Protein AF-A0A7X7JHK8-F1 (afdb_monomer_lite)

pLDDT: mean 86.17, std 9.85, range [50.84, 97.19]

Radius of gyration: 12.23 Å; chains: 1; bounding box: 22×23×32 Å

Foldseek 3Di:
DPADWDFPDFPPPPPQDPVVVVVDPPPGDATTFTQGPVRDTDGHHPVVPDDD

Secondary structure (DSSP, 8-state):
-PPPEEEEEE-BTB----GGGGT-SSS---SEEEEETTS-EEEE-GGGS---

Sequence (52 aa):
PLEAGEIVDEFGGVEKIDNAKYGRDWAVSKRWAVALDAGTLVFRDDAELEAE

Structure (mmCIF, N/CA/C/O backbone):
data_AF-A0A7X7JHK8-F1
#
_entry.id   AF-A0A7X7JHK8-F1
#
loop_
_atom_site.group_PDB
_atom_site.id
_atom_site.type_symbol
_atom_site.label_atom_id
_atom_site.label_alt_id
_atom_site.label_comp_id
_atom_site.label_asym_id
_atom_site.label_entity_id
_atom_site.label_seq_id
_atom_site.pdbx_PDB_ins_code
_atom_site.Cartn_x
_atom_site.Cartn_y
_atom_site.Cartn_z
_atom_site.occupancy
_atom_site.B_iso_or_equiv
_atom_site.auth_seq_id
_atom_site.auth_comp_id
_atom_site.auth_asym_id
_atom_site.auth_atom_id
_atom_site.pdbx_PDB_model_num
ATOM 1 N N . PRO A 1 1 ? 0.503 12.793 9.360 1.00 62.12 1 PRO A N 1
ATOM 2 C CA . PRO A 1 1 ? 0.352 11.404 9.845 1.00 62.12 1 PRO A CA 1
ATOM 3 C C . PRO A 1 1 ? -0.413 10.560 8.825 1.00 62.12 1 PRO A C 1
ATOM 5 O O . PRO A 1 1 ? -1.468 10.985 8.355 1.00 62.12 1 PRO A O 1
ATOM 8 N N . LEU A 1 2 ? 0.138 9.406 8.453 1.00 73.19 2 LEU A N 1
ATOM 9 C CA . LEU A 1 2 ? -0.630 8.415 7.706 1.00 73.19 2 LEU A CA 1
ATOM 10 C C . LEU A 1 2 ? -1.752 7.918 8.620 1.00 73.19 2 LEU A C 1
ATOM 12 O O . LEU A 1 2 ? -1.520 7.657 9.799 1.00 73.19 2 LEU A O 1
ATOM 16 N N . GLU A 1 3 ? -2.970 7.856 8.092 1.00 85.94 3 GLU A N 1
ATOM 17 C CA . GLU A 1 3 ? -4.089 7.261 8.818 1.00 85.94 3 GLU A CA 1
ATOM 18 C C . GLU A 1 3 ? -3.783 5.787 9.123 1.00 85.94 3 GLU A C 1
ATOM 20 O O . GLU A 1 3 ? -3.177 5.101 8.290 1.00 85.94 3 GLU A O 1
ATOM 25 N N . ALA A 1 4 ? -4.168 5.337 10.320 1.00 90.12 4 ALA A N 1
ATOM 26 C CA . ALA A 1 4 ? -4.003 3.958 10.759 1.00 90.12 4 ALA A CA 1
ATOM 27 C C . ALA A 1 4 ? -4.943 3.008 9.996 1.00 90.12 4 ALA A C 1
ATOM 29 O O . ALA A 1 4 ? -5.960 3.420 9.430 1.00 90.12 4 ALA A O 1
ATOM 30 N N . GLY A 1 5 ? -4.562 1.734 9.952 1.00 93.38 5 GLY A N 1
ATOM 31 C CA . GLY A 1 5 ? -5.312 0.689 9.270 1.00 93.38 5 GLY A CA 1
ATOM 32 C C . GLY A 1 5 ? -4.598 -0.657 9.299 1.00 93.38 5 GLY A C 1
ATOM 33 O O . GLY A 1 5 ? -3.529 -0.803 9.897 1.00 93.38 5 GLY A O 1
ATOM 34 N N . GLU A 1 6 ? -5.182 -1.632 8.610 1.00 95.88 6 GLU A N 1
ATOM 35 C CA . GLU A 1 6 ? -4.703 -3.013 8.541 1.00 95.88 6 GLU A CA 1
ATOM 36 C C . GLU A 1 6 ? -4.411 -3.424 7.092 1.00 95.88 6 GLU A C 1
ATOM 38 O O . GLU A 1 6 ? -5.160 -3.091 6.169 1.00 95.88 6 GLU A O 1
ATOM 43 N N . ILE A 1 7 ? -3.318 -4.163 6.882 1.00 95.38 7 ILE A N 1
ATOM 44 C CA . ILE A 1 7 ? -3.036 -4.808 5.595 1.00 95.38 7 ILE A CA 1
ATOM 45 C C . ILE A 1 7 ? -4.007 -5.976 5.431 1.00 95.38 7 ILE A C 1
ATOM 47 O O . ILE A 1 7 ? -3.970 -6.926 6.207 1.00 95.38 7 ILE A O 1
ATOM 51 N N . VAL A 1 8 ? -4.846 -5.913 4.401 1.00 97.19 8 VAL A N 1
ATOM 52 C CA . VAL A 1 8 ? -5.877 -6.927 4.129 1.00 97.19 8 VAL A CA 1
ATOM 53 C C . VAL A 1 8 ? -5.528 -7.8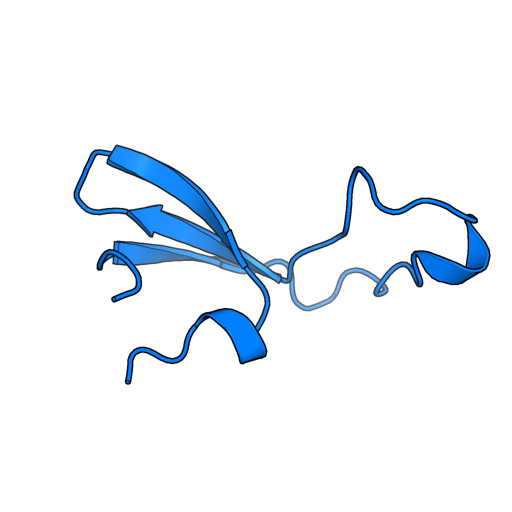45 2.960 1.00 97.19 8 VAL A C 1
ATOM 55 O O . VAL A 1 8 ? -6.119 -8.915 2.845 1.00 97.19 8 VAL A O 1
ATOM 58 N N . ASP A 1 9 ? -4.5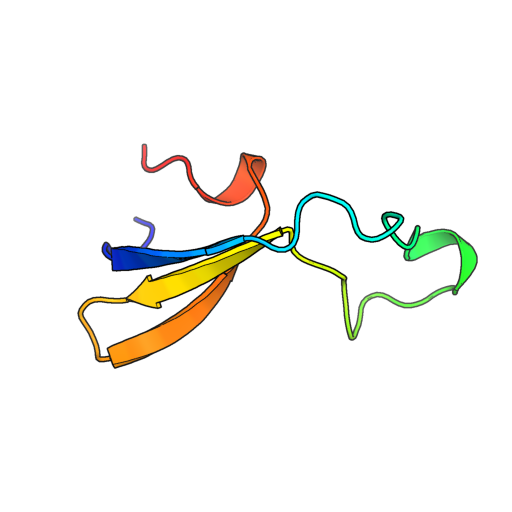83 -7.449 2.099 1.00 96.00 9 ASP A N 1
ATOM 59 C CA . ASP A 1 9 ? -4.094 -8.286 0.998 1.00 96.00 9 ASP A CA 1
ATOM 60 C C . ASP A 1 9 ? -2.669 -7.898 0.557 1.00 96.00 9 ASP A C 1
ATOM 62 O O . ASP A 1 9 ? -2.232 -6.751 0.730 1.00 96.00 9 ASP A O 1
ATOM 66 N N . GLU A 1 10 ? -1.967 -8.856 -0.050 1.00 92.81 10 GLU A N 1
ATOM 67 C CA . GLU A 1 10 ? -0.602 -8.733 -0.560 1.00 92.81 10 GLU A CA 1
ATOM 68 C C . GLU A 1 10 ? -0.501 -9.155 -2.034 1.00 92.81 10 GLU A C 1
ATOM 70 O O . GLU A 1 10 ? -0.780 -10.289 -2.414 1.00 92.81 10 GLU A O 1
ATOM 75 N N . PHE A 1 11 ? 0.049 -8.264 -2.859 1.00 89.50 11 PHE A N 1
ATOM 76 C CA . PHE A 1 11 ? 0.301 -8.471 -4.289 1.00 89.50 11 PHE A CA 1
ATOM 77 C C . PHE A 1 11 ? 1.802 -8.621 -4.618 1.00 89.50 11 PHE A C 1
ATOM 79 O O . PHE A 1 11 ? 2.240 -8.403 -5.751 1.00 89.50 11 PHE A O 1
ATOM 86 N N . GLY A 1 12 ? 2.624 -8.975 -3.625 1.00 78.50 12 GLY A N 1
ATOM 87 C CA . GLY A 1 12 ? 4.059 -9.226 -3.769 1.00 78.50 12 GLY A CA 1
ATOM 88 C C . GLY A 1 12 ? 4.325 -10.518 -4.543 1.00 78.50 12 GLY A C 1
ATOM 89 O O . GLY A 1 12 ? 4.262 -11.607 -3.991 1.00 78.50 12 GLY A O 1
ATOM 90 N N . GLY A 1 13 ? 4.613 -10.412 -5.839 1.00 76.31 13 GLY A N 1
ATOM 91 C CA . GLY A 1 13 ? 4.824 -11.576 -6.714 1.00 76.31 13 GLY A CA 1
ATOM 92 C C . GLY A 1 13 ? 4.335 -11.355 -8.141 1.00 76.31 13 GLY A C 1
ATOM 93 O O . GLY A 1 13 ? 4.749 -12.061 -9.057 1.00 76.31 13 GLY A O 1
ATOM 94 N N . VAL A 1 14 ? 3.509 -10.329 -8.345 1.00 70.25 14 VAL A N 1
ATOM 95 C CA . VAL A 1 14 ? 3.241 -9.787 -9.676 1.00 70.25 14 VAL A CA 1
ATOM 96 C C . VAL A 1 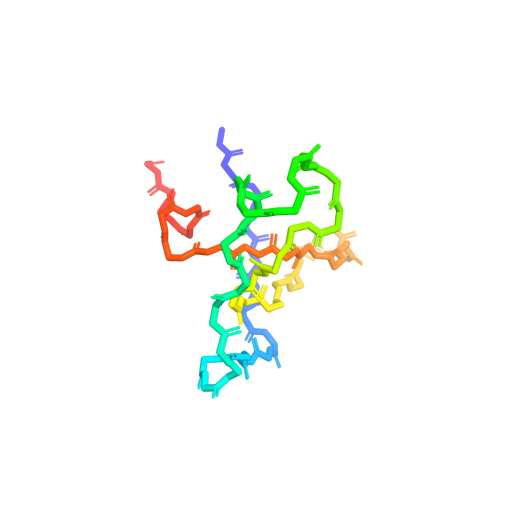14 ? 4.473 -8.989 -10.115 1.00 70.25 14 VAL A C 1
ATOM 98 O O . VAL A 1 14 ? 5.035 -8.233 -9.320 1.00 70.25 14 VAL A O 1
ATOM 101 N N . GLU A 1 15 ? 4.927 -9.173 -11.357 1.00 74.25 15 GLU A N 1
ATOM 102 C CA . GLU A 1 15 ? 6.059 -8.414 -11.902 1.00 74.25 15 GLU A CA 1
ATOM 103 C C . GLU A 1 15 ? 5.794 -6.911 -11.730 1.00 74.25 15 GLU A C 1
ATOM 105 O O . GLU A 1 15 ? 4.781 -6.395 -12.213 1.00 74.25 15 GLU A O 1
ATOM 110 N N . LYS A 1 16 ? 6.682 -6.205 -11.010 1.00 73.94 16 LYS A N 1
ATOM 111 C CA . LYS A 1 16 ? 6.549 -4.757 -10.827 1.00 73.94 16 LYS A CA 1
ATOM 112 C C . LYS A 1 16 ? 6.623 -4.089 -12.194 1.00 73.94 16 LYS A C 1
ATOM 114 O O . LYS A 1 16 ? 7.658 -4.110 -12.861 1.00 73.94 16 LYS A O 1
ATOM 119 N N . ILE A 1 17 ? 5.513 -3.478 -12.588 1.00 78.00 17 ILE A N 1
ATOM 120 C CA . ILE A 1 17 ? 5.431 -2.712 -13.819 1.00 78.00 17 ILE A CA 1
ATOM 121 C C . ILE A 1 17 ? 6.197 -1.413 -13.588 1.00 78.00 17 ILE A C 1
ATOM 123 O O . ILE A 1 17 ? 5.801 -0.572 -12.783 1.00 78.00 17 ILE A O 1
ATOM 127 N N . ASP A 1 18 ? 7.307 -1.249 -14.299 1.00 82.19 18 ASP A N 1
ATOM 128 C CA . ASP A 1 18 ? 8.036 0.013 -14.305 1.00 82.19 18 ASP A CA 1
ATOM 129 C C . ASP A 1 18 ? 7.212 1.064 -15.055 1.00 82.19 18 ASP A C 1
ATOM 131 O O . ASP A 1 18 ? 7.159 1.081 -16.286 1.00 82.19 18 ASP A O 1
ATOM 135 N N . ASN A 1 19 ? 6.556 1.943 -14.302 1.00 83.50 19 ASN A N 1
ATOM 136 C CA . ASN A 1 19 ? 5.726 3.021 -14.830 1.00 83.50 19 ASN A CA 1
ATOM 137 C C . ASN A 1 19 ? 6.466 3.908 -15.842 1.00 83.50 19 ASN A C 1
ATOM 139 O O . ASN A 1 19 ? 5.856 4.363 -16.814 1.00 83.50 19 ASN A O 1
ATOM 143 N N . ALA A 1 20 ? 7.779 4.106 -15.665 1.00 82.38 20 ALA A N 1
ATOM 144 C CA . ALA A 1 20 ? 8.585 4.906 -16.580 1.00 82.38 20 ALA A CA 1
ATOM 145 C C . ALA A 1 20 ? 8.688 4.250 -17.965 1.00 82.38 20 ALA A C 1
ATOM 147 O O . ALA A 1 20 ? 8.665 4.957 -18.972 1.00 82.38 20 ALA A O 1
ATOM 148 N N . LYS A 1 21 ? 8.691 2.908 -18.046 1.00 83.12 21 LYS A N 1
ATOM 149 C CA . LYS A 1 21 ? 8.641 2.183 -19.333 1.00 83.12 21 LYS A CA 1
ATOM 150 C C . LYS A 1 21 ? 7.342 2.418 -20.099 1.00 83.12 21 LYS A C 1
ATOM 152 O O . LYS A 1 21 ? 7.336 2.300 -21.320 1.00 83.12 21 LYS A O 1
ATOM 157 N N . TYR A 1 22 ? 6.259 2.748 -19.400 1.00 83.88 22 TYR A N 1
ATOM 158 C CA . TYR A 1 22 ? 4.949 3.020 -19.997 1.00 83.88 22 TYR A CA 1
ATOM 159 C C . TYR A 1 22 ? 4.654 4.517 -20.146 1.00 83.88 22 TYR A C 1
ATOM 161 O O . TYR A 1 22 ? 3.593 4.870 -20.657 1.00 83.88 22 TYR A O 1
ATOM 169 N N . GLY A 1 23 ? 5.568 5.395 -19.711 1.00 87.25 23 GLY A N 1
ATOM 170 C CA . GLY A 1 23 ? 5.409 6.846 -19.812 1.00 87.25 23 GLY A CA 1
ATOM 171 C C . GLY A 1 23 ? 4.168 7.379 -19.092 1.00 87.25 23 GLY A C 1
ATOM 172 O O . GLY A 1 23 ? 3.564 8.341 -19.561 1.00 87.25 23 GLY A O 1
ATOM 173 N N . ARG A 1 24 ? 3.757 6.736 -17.991 1.00 83.62 24 ARG A N 1
ATOM 174 C CA . ARG A 1 24 ? 2.561 7.111 -17.227 1.00 83.62 24 ARG A CA 1
ATOM 175 C C . ARG A 1 24 ? 2.847 7.202 -15.739 1.00 83.62 24 ARG A C 1
ATOM 177 O O . ARG A 1 24 ? 3.652 6.447 -15.212 1.00 83.62 24 ARG A O 1
ATOM 184 N N . ASP A 1 25 ? 2.127 8.084 -15.070 1.00 84.94 25 ASP A N 1
ATOM 185 C CA . ASP A 1 25 ? 2.097 8.250 -13.615 1.00 84.94 25 ASP A CA 1
ATOM 186 C C . ASP A 1 25 ? 0.784 7.744 -12.988 1.00 84.94 25 ASP A C 1
ATOM 188 O O . ASP A 1 25 ? 0.636 7.722 -11.769 1.00 84.94 25 ASP A O 1
ATOM 192 N N . TRP A 1 26 ? -0.163 7.297 -13.816 1.00 85.44 26 TRP A N 1
ATOM 193 C CA . TRP A 1 26 ? -1.454 6.753 -13.407 1.00 85.44 26 TRP A CA 1
ATOM 194 C C . TRP A 1 26 ? -1.474 5.218 -13.458 1.00 85.44 26 TRP A C 1
ATOM 196 O O . TRP A 1 26 ? -0.710 4.589 -14.194 1.00 85.44 26 TRP A O 1
ATOM 206 N N . ALA A 1 27 ? -2.382 4.613 -12.679 1.00 83.50 27 ALA A N 1
ATOM 207 C CA . ALA A 1 27 ? -2.506 3.157 -12.512 1.00 83.50 27 ALA A CA 1
ATOM 208 C C . ALA A 1 27 ? -1.190 2.469 -12.092 1.00 83.50 27 ALA A C 1
ATOM 210 O O . ALA A 1 27 ? -0.821 1.414 -12.613 1.00 83.50 27 ALA A O 1
ATOM 211 N N . VAL A 1 28 ? -0.482 3.090 -11.148 1.00 86.12 28 VAL A N 1
ATOM 212 C CA . VAL A 1 28 ? 0.749 2.559 -10.556 1.00 86.12 28 VAL A CA 1
ATOM 213 C C . VAL A 1 28 ? 0.453 1.272 -9.787 1.00 86.12 28 VAL A C 1
ATOM 215 O O . VAL A 1 28 ? -0.433 1.250 -8.935 1.00 86.12 28 VAL A O 1
ATOM 218 N N . SER A 1 29 ? 1.216 0.209 -10.055 1.00 87.50 29 SER A N 1
ATOM 219 C CA . SER A 1 29 ? 1.144 -1.030 -9.275 1.00 87.50 29 SER A CA 1
ATOM 220 C C . SER A 1 29 ? 1.665 -0.806 -7.856 1.00 87.50 29 SER A C 1
ATOM 222 O O . SER A 1 29 ? 2.782 -0.316 -7.687 1.00 87.50 29 SER A O 1
ATOM 224 N N . LYS A 1 30 ? 0.878 -1.213 -6.860 1.00 90.12 30 LYS A N 1
ATOM 225 C CA . LYS A 1 30 ? 1.184 -1.136 -5.427 1.00 90.12 30 LYS A CA 1
ATOM 226 C C . LYS A 1 30 ? 1.098 -2.532 -4.810 1.00 90.12 30 LYS A C 1
ATOM 228 O O . LYS A 1 30 ? 0.311 -3.352 -5.278 1.00 90.12 30 LYS A O 1
ATOM 233 N N . ARG A 1 31 ? 1.913 -2.809 -3.789 1.00 92.19 31 ARG A N 1
ATOM 234 C CA . ARG A 1 31 ? 2.024 -4.150 -3.188 1.00 92.19 31 ARG A CA 1
ATOM 235 C C . ARG A 1 31 ? 0.910 -4.466 -2.197 1.00 92.19 31 ARG A C 1
ATOM 237 O O . ARG A 1 31 ? 0.468 -5.604 -2.145 1.00 92.19 31 ARG A O 1
ATOM 244 N N . TRP A 1 32 ? 0.484 -3.495 -1.408 1.00 94.25 32 TRP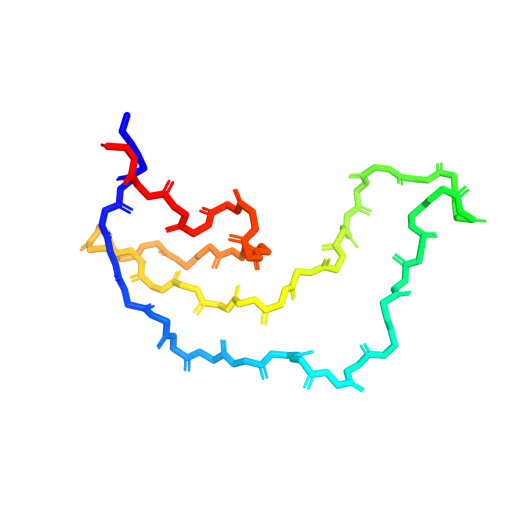 A N 1
ATOM 245 C CA . TRP A 1 32 ? -0.376 -3.718 -0.252 1.00 94.25 32 TRP A CA 1
ATOM 246 C C . TRP A 1 32 ? -1.752 -3.126 -0.488 1.00 94.25 32 TRP A C 1
ATOM 248 O O . TRP A 1 32 ? -1.844 -1.972 -0.908 1.00 94.25 32 TRP A O 1
ATOM 258 N N . ALA A 1 33 ? -2.803 -3.879 -0.171 1.00 95.75 33 ALA A N 1
ATOM 259 C CA . ALA A 1 33 ? -4.120 -3.311 0.092 1.00 95.75 33 ALA A CA 1
ATOM 260 C C . ALA A 1 33 ? -4.251 -3.057 1.595 1.00 95.75 33 ALA A C 1
ATOM 262 O O . ALA A 1 33 ? -4.084 -3.972 2.400 1.00 95.75 33 ALA A O 1
ATOM 263 N N . VAL A 1 34 ? -4.554 -1.815 1.967 1.00 95.75 34 VAL A N 1
ATOM 264 C CA . VAL A 1 34 ? -4.689 -1.383 3.360 1.00 95.75 34 VAL A CA 1
ATOM 265 C C . VAL A 1 34 ? -6.101 -0.861 3.575 1.00 95.75 34 VAL A C 1
ATOM 267 O O . VAL A 1 34 ? -6.514 0.105 2.927 1.00 95.75 34 VAL A O 1
ATOM 270 N N . ALA A 1 35 ? -6.844 -1.496 4.475 1.00 97.06 35 ALA A N 1
ATOM 271 C CA . ALA A 1 35 ? -8.121 -0.986 4.946 1.00 97.06 35 ALA A CA 1
ATOM 272 C C . ALA A 1 35 ? -7.850 0.012 6.077 1.00 97.06 35 ALA A C 1
ATOM 274 O O . ALA A 1 35 ? -7.364 -0.372 7.139 1.00 97.06 35 ALA A O 1
ATOM 275 N N . LEU A 1 36 ? -8.114 1.294 5.826 1.00 95.38 36 LEU A N 1
ATOM 276 C CA . LEU A 1 36 ? -7.985 2.344 6.834 1.00 95.38 36 LEU A CA 1
ATOM 277 C C . LEU A 1 36 ? -9.133 2.274 7.841 1.00 95.38 36 LEU A C 1
ATOM 279 O O . LEU A 1 36 ? -10.242 1.859 7.491 1.00 95.38 36 LEU A O 1
ATOM 283 N N . ASP A 1 37 ? -8.893 2.761 9.055 1.00 94.38 37 ASP A N 1
ATOM 284 C CA . ASP A 1 37 ? -9.888 2.765 10.133 1.00 94.38 37 ASP A CA 1
ATOM 285 C C . ASP A 1 37 ? -11.142 3.592 9.782 1.00 94.38 37 ASP A C 1
ATOM 287 O O . ASP A 1 37 ? -12.244 3.261 10.224 1.00 94.38 37 ASP A O 1
ATOM 291 N N . ALA A 1 38 ? -11.032 4.619 8.923 1.00 92.88 38 ALA A N 1
ATOM 292 C CA . ALA A 1 38 ? -12.190 5.339 8.381 1.00 92.88 38 ALA A CA 1
ATOM 293 C C . ALA A 1 38 ? -13.003 4.546 7.334 1.00 92.88 38 ALA A C 1
ATOM 295 O O . ALA A 1 38 ? -13.975 5.068 6.783 1.00 92.88 38 ALA A O 1
ATOM 296 N N . GLY A 1 39 ? -12.623 3.303 7.026 1.00 94.25 39 GLY A N 1
ATOM 297 C CA . GLY A 1 39 ? -13.316 2.418 6.085 1.00 94.25 39 GLY A CA 1
ATOM 298 C C . GLY A 1 39 ? -12.917 2.603 4.618 1.00 94.25 39 GLY A C 1
ATOM 299 O O . GLY A 1 39 ? -13.548 2.027 3.732 1.00 94.25 39 GLY A O 1
ATOM 300 N N . THR A 1 40 ? -11.881 3.399 4.337 1.00 96.00 40 THR A N 1
ATOM 301 C CA . THR A 1 40 ? -11.355 3.578 2.976 1.00 96.00 40 THR A CA 1
ATOM 302 C C . THR A 1 40 ? -10.306 2.517 2.668 1.00 96.00 40 THR A C 1
ATOM 304 O O . THR A 1 40 ? -9.377 2.313 3.444 1.00 96.00 40 THR A O 1
ATOM 307 N N . LEU A 1 41 ? -10.417 1.876 1.505 1.00 95.19 41 LEU A N 1
ATOM 308 C CA . LEU A 1 41 ? -9.380 0.989 0.989 1.00 95.19 41 LEU A CA 1
ATOM 309 C C . LEU A 1 41 ? -8.353 1.801 0.193 1.00 95.19 41 LEU A C 1
ATOM 311 O O . LEU A 1 41 ? -8.711 2.480 -0.771 1.00 95.19 41 LEU A O 1
ATOM 315 N N . VAL A 1 42 ? -7.080 1.709 0.571 1.00 93.69 42 VAL A N 1
ATOM 316 C CA . VAL A 1 42 ? -5.961 2.342 -0.140 1.00 93.69 42 VAL A CA 1
ATOM 317 C C . VAL A 1 42 ? -4.922 1.308 -0.549 1.00 93.69 42 VAL A C 1
ATOM 319 O O . VAL A 1 42 ? -4.844 0.228 0.030 1.00 93.69 42 VAL A O 1
ATOM 322 N N . PHE A 1 43 ? -4.100 1.652 -1.540 1.00 92.31 43 PHE A N 1
ATOM 323 C CA . PHE A 1 43 ? -3.013 0.794 -1.999 1.00 92.31 43 PHE A CA 1
ATOM 324 C C . PHE A 1 43 ? -1.656 1.453 -1.768 1.00 92.31 43 PHE A C 1
ATOM 326 O O . PHE A 1 43 ? -1.497 2.638 -2.066 1.00 92.31 43 PHE A O 1
ATOM 333 N N . ARG A 1 44 ? -0.686 0.695 -1.247 1.00 92.25 44 ARG A N 1
ATOM 334 C CA . ARG A 1 44 ? 0.629 1.214 -0.832 1.00 92.25 44 ARG A CA 1
ATOM 335 C C . ARG A 1 44 ? 1.791 0.285 -1.186 1.00 92.25 44 ARG A C 1
ATOM 337 O O . ARG A 1 44 ? 1.615 -0.915 -1.365 1.00 92.25 44 ARG A O 1
ATOM 344 N N . ASP A 1 45 ? 2.985 0.847 -1.308 1.00 90.94 45 ASP A N 1
ATOM 345 C CA . ASP A 1 45 ? 4.264 0.131 -1.312 1.00 90.94 45 ASP A CA 1
ATOM 346 C C . ASP A 1 45 ? 4.901 0.147 0.085 1.00 90.94 45 ASP A C 1
ATOM 348 O O . ASP A 1 45 ? 4.481 0.899 0.960 1.00 90.94 45 ASP A O 1
ATOM 352 N N . ASP A 1 46 ? 5.955 -0.651 0.276 1.00 89.75 46 ASP A N 1
ATOM 353 C CA . ASP A 1 46 ? 6.705 -0.740 1.539 1.00 89.75 46 ASP A CA 1
ATOM 354 C C . ASP A 1 46 ? 7.149 0.642 2.066 1.00 89.75 46 ASP A C 1
ATOM 356 O O . ASP A 1 46 ? 6.995 0.934 3.247 1.00 89.75 46 ASP A O 1
ATOM 360 N N . ALA A 1 47 ? 7.603 1.534 1.177 1.00 88.00 47 ALA A N 1
ATOM 361 C CA . ALA A 1 47 ? 8.036 2.890 1.531 1.00 88.00 47 ALA A CA 1
ATOM 362 C C . ALA A 1 47 ? 6.902 3.813 2.027 1.00 88.00 47 ALA A C 1
ATOM 364 O O . ALA A 1 47 ? 7.172 4.886 2.554 1.00 88.00 47 ALA A O 1
ATOM 365 N N . GLU A 1 48 ? 5.638 3.430 1.831 1.00 88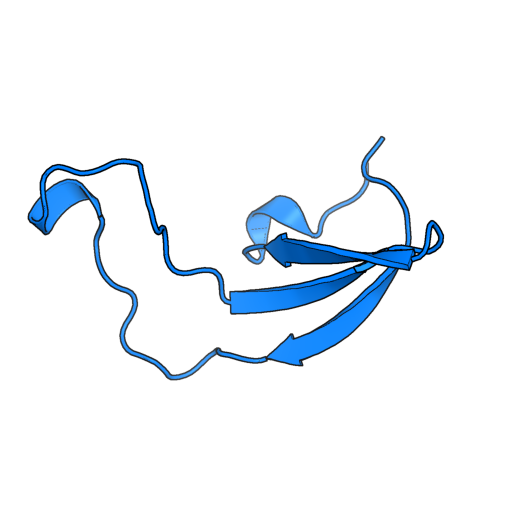.44 48 GLU A N 1
ATOM 366 C CA . GLU A 1 48 ? 4.453 4.206 2.225 1.00 88.44 48 GLU A CA 1
ATOM 367 C C . GLU A 1 48 ? 3.745 3.605 3.455 1.00 88.44 48 GLU A C 1
ATOM 369 O O . GLU A 1 48 ? 2.710 4.120 3.892 1.00 88.44 48 GLU A O 1
ATOM 374 N N . LEU A 1 49 ? 4.257 2.493 3.995 1.00 86.12 49 LEU A N 1
ATOM 375 C CA . LEU A 1 49 ? 3.723 1.850 5.198 1.00 86.12 49 LEU A CA 1
ATOM 376 C C . LEU A 1 49 ? 4.324 2.396 6.498 1.00 86.12 49 LEU A C 1
ATOM 378 O O . LEU A 1 49 ? 3.757 2.157 7.562 1.00 86.12 49 LEU A O 1
ATOM 382 N N . GLU A 1 50 ? 5.429 3.138 6.441 1.00 77.06 50 GLU A N 1
ATOM 383 C CA . GLU A 1 50 ? 6.044 3.692 7.647 1.00 77.06 50 GLU A CA 1
ATOM 384 C C . GLU A 1 50 ? 5.283 4.924 8.152 1.00 77.06 50 GLU A C 1
ATOM 386 O O . GLU A 1 50 ? 5.227 5.961 7.490 1.00 77.06 50 GLU A O 1
ATOM 391 N N . ALA A 1 51 ? 4.701 4.804 9.346 1.00 62.28 51 ALA A N 1
ATOM 392 C CA . ALA A 1 51 ? 4.240 5.938 10.131 1.00 62.28 51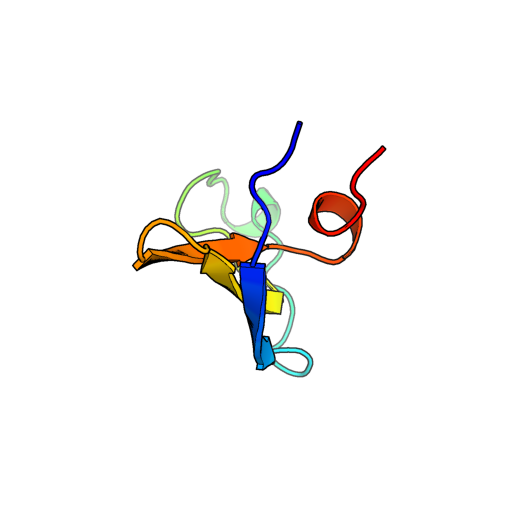 ALA A CA 1
ATOM 393 C C . ALA A 1 51 ? 5.421 6.465 10.963 1.00 62.28 51 ALA A C 1
ATOM 395 O O . ALA A 1 51 ? 5.973 5.714 11.766 1.00 62.28 51 ALA A O 1
ATOM 396 N N . GLU A 1 52 ? 5.811 7.725 10.755 1.00 50.84 52 GLU A N 1
ATOM 397 C CA . GLU A 1 52 ? 6.665 8.454 11.710 1.00 50.84 52 GLU A CA 1
ATOM 398 C C . GLU A 1 52 ? 5.910 8.713 13.023 1.00 50.84 52 GLU A C 1
ATOM 400 O O . GLU A 1 52 ? 4.717 9.107 12.948 1.00 50.84 52 GLU A O 1
#